Protein AF-A0A8C4RRK6-F1 (afdb_monomer_lite)

Secondary structure (DSSP, 8-state):
--HHHHHHHHHHHHHHH-S----HHHHHHHHHHHHHHHHHHHHHHHHHHHHHHHHHHHHHHHS---SS-HHHHHHHHHHHHHHHHHHHSSPP----TTBTTHHHHHHHHHHHHHS-S-HHHHHSHHHHHHHHHHHHHHHHHHHTSTTT----B--TTHHHHS-----TTSHHHHHHH--

Structure (mmCIF, N/CA/C/O backbone):
data_AF-A0A8C4RRK6-F1
#
_entry.id   AF-A0A8C4RRK6-F1
#
loop_
_atom_site.group_PDB
_atom_site.id
_atom_site.type_symbol
_atom_site.label_atom_id
_atom_site.label_alt_id
_atom_site.label_comp_id
_atom_site.label_asym_id
_atom_site.label_entity_id
_atom_site.label_seq_id
_atom_site.pdbx_PDB_ins_code
_atom_site.Cartn_x
_atom_site.Cartn_y
_atom_site.Cartn_z
_atom_site.occupancy
_atom_site.B_iso_or_equiv
_atom_site.auth_seq_id
_atom_site.auth_comp_id
_atom_site.auth_asym_id
_atom_site.auth_atom_id
_atom_site.pdbx_PDB_model_num
ATOM 1 N N . MET A 1 1 ? 20.192 28.775 -45.675 1.00 53.47 1 MET A N 1
ATOM 2 C CA . MET A 1 1 ? 19.385 28.155 -44.599 1.00 53.47 1 MET A CA 1
ATOM 3 C C . MET A 1 1 ? 20.221 28.183 -43.336 1.00 53.47 1 MET A C 1
ATOM 5 O O . MET A 1 1 ? 21.269 27.556 -43.298 1.00 53.47 1 MET A O 1
ATOM 9 N N . ASN A 1 2 ? 19.846 29.039 -42.387 1.00 63.81 2 ASN A N 1
ATOM 10 C CA . ASN A 1 2 ? 20.729 29.478 -41.309 1.00 63.81 2 ASN A CA 1
ATOM 11 C C . ASN A 1 2 ? 21.015 28.343 -40.323 1.00 63.81 2 ASN A C 1
ATOM 13 O O . ASN A 1 2 ? 20.086 27.758 -39.769 1.00 63.81 2 ASN A O 1
ATOM 17 N N . LEU A 1 3 ? 22.300 28.091 -40.065 1.00 70.00 3 LEU A N 1
ATOM 18 C CA . LEU A 1 3 ? 22.792 27.125 -39.077 1.00 70.00 3 LEU A CA 1
ATOM 19 C C . LEU A 1 3 ? 22.123 27.325 -37.701 1.00 70.00 3 LEU A C 1
ATOM 21 O O . LEU A 1 3 ? 21.794 26.359 -37.022 1.00 70.00 3 LEU A O 1
ATOM 25 N N . CYS A 1 4 ? 21.813 28.577 -37.349 1.00 70.75 4 CYS A N 1
ATOM 26 C CA . CYS A 1 4 ? 21.090 28.939 -36.129 1.00 70.75 4 CYS A CA 1
ATOM 27 C C . CYS A 1 4 ? 19.658 28.383 -36.071 1.00 70.75 4 CYS A C 1
ATOM 29 O O . CYS A 1 4 ? 19.190 28.033 -34.994 1.00 70.75 4 CYS A O 1
ATOM 31 N N . VAL A 1 5 ? 18.962 28.268 -37.209 1.00 78.25 5 VAL A N 1
ATOM 32 C CA . VAL A 1 5 ? 17.601 27.702 -37.270 1.00 78.25 5 VAL A CA 1
ATOM 33 C C . VAL A 1 5 ? 17.657 26.191 -37.077 1.00 78.25 5 VAL A C 1
ATOM 35 O O . VAL A 1 5 ? 16.851 25.640 -36.338 1.00 78.25 5 VAL A O 1
ATOM 38 N N . VAL A 1 6 ? 18.655 25.527 -37.666 1.00 80.00 6 VAL A N 1
ATOM 39 C CA . VAL A 1 6 ? 18.882 24.089 -37.469 1.00 80.00 6 VAL A CA 1
ATOM 40 C C . VAL A 1 6 ? 19.216 23.802 -36.005 1.00 80.00 6 VAL A C 1
ATOM 42 O O . VAL A 1 6 ? 18.615 22.916 -35.407 1.00 80.00 6 VAL A O 1
ATOM 45 N N . PHE A 1 7 ? 20.090 24.603 -35.391 1.00 75.75 7 PHE A N 1
ATOM 46 C CA . PHE A 1 7 ? 20.446 24.443 -33.982 1.00 75.75 7 PHE A CA 1
ATOM 47 C C . PHE A 1 7 ? 19.265 24.735 -33.044 1.00 75.75 7 PHE A C 1
ATOM 49 O O . PHE A 1 7 ? 19.064 24.006 -32.081 1.00 75.75 7 PHE A O 1
ATOM 56 N N . ALA A 1 8 ? 18.436 25.739 -33.344 1.00 77.00 8 ALA A N 1
ATOM 57 C CA . ALA A 1 8 ? 17.236 26.049 -32.566 1.00 77.00 8 ALA A CA 1
ATOM 58 C C . ALA A 1 8 ? 16.163 24.952 -32.671 1.00 77.00 8 ALA A C 1
ATOM 60 O O . ALA A 1 8 ? 15.539 24.611 -31.666 1.00 77.00 8 ALA A O 1
ATOM 61 N N . VAL A 1 9 ? 15.971 24.370 -33.861 1.00 78.00 9 VAL A N 1
ATOM 62 C CA . VAL A 1 9 ? 15.046 23.248 -34.087 1.00 78.00 9 VAL A CA 1
ATOM 63 C C . VAL A 1 9 ? 15.556 21.986 -33.393 1.00 78.00 9 VAL A C 1
ATOM 65 O O . VAL A 1 9 ? 14.788 21.346 -32.684 1.00 78.00 9 VAL A O 1
ATOM 68 N N . ILE A 1 10 ? 16.849 21.666 -33.507 1.00 73.88 10 ILE A N 1
ATOM 69 C CA . ILE A 1 10 ? 17.462 20.534 -32.794 1.00 73.88 10 ILE A CA 1
ATOM 70 C C . ILE A 1 10 ? 17.371 20.746 -31.280 1.00 73.88 10 ILE A C 1
ATOM 72 O O . ILE A 1 10 ? 16.965 19.835 -30.572 1.00 73.88 10 ILE A O 1
ATOM 76 N N . CYS A 1 11 ? 17.661 21.945 -30.774 1.00 62.47 11 CYS A N 1
ATOM 77 C CA . CYS A 1 11 ? 17.578 22.253 -29.346 1.00 62.47 11 CYS A CA 1
ATOM 78 C C . CYS A 1 11 ? 16.131 22.157 -28.834 1.00 62.47 11 CYS A C 1
ATOM 80 O O . CYS A 1 11 ? 15.884 21.596 -27.773 1.00 62.47 11 CYS A O 1
ATOM 82 N N . SER A 1 12 ? 15.152 22.597 -29.628 1.00 68.00 12 SER A N 1
ATOM 83 C CA . SER A 1 12 ? 13.725 22.468 -29.304 1.00 68.00 12 SER A CA 1
ATOM 84 C C . SER A 1 12 ? 13.252 21.008 -29.330 1.00 68.00 12 SER A C 1
ATOM 86 O O . SER A 1 12 ? 12.485 20.602 -28.461 1.00 68.00 12 SER A O 1
ATOM 88 N N . LEU A 1 13 ? 13.747 20.191 -30.267 1.00 61.62 13 LEU A N 1
ATOM 89 C CA . LEU A 1 13 ? 13.499 18.744 -30.316 1.00 61.62 13 LEU A CA 1
ATOM 90 C C . LEU A 1 13 ? 14.173 18.004 -29.149 1.00 61.62 13 LEU A C 1
ATOM 92 O O . LEU A 1 13 ? 13.574 17.095 -28.583 1.00 61.62 13 LEU A O 1
ATOM 96 N N . VAL A 1 14 ? 15.372 18.424 -28.734 1.00 61.06 14 VAL A N 1
ATOM 97 C CA . VAL A 1 14 ? 16.088 17.888 -27.562 1.00 61.06 14 VAL A CA 1
ATOM 98 C C . VAL A 1 14 ? 15.394 18.289 -26.258 1.00 61.06 14 VAL A C 1
ATOM 100 O O . VAL A 1 14 ? 15.333 17.478 -25.339 1.00 61.06 14 VAL A O 1
ATOM 103 N N . LEU A 1 15 ? 14.808 19.487 -26.176 1.00 55.41 15 LEU A N 1
ATOM 104 C CA . LEU A 1 15 ? 14.012 19.930 -25.026 1.00 55.41 15 LEU A CA 1
ATOM 105 C C . LEU A 1 15 ? 12.652 19.219 -24.952 1.00 55.41 15 LEU A C 1
ATOM 107 O O . LEU A 1 15 ? 12.215 18.873 -23.857 1.00 55.41 15 LEU A O 1
ATOM 111 N N . LEU A 1 16 ? 12.023 18.923 -26.095 1.00 54.53 16 LEU A N 1
ATOM 112 C CA . LEU A 1 16 ? 10.833 18.062 -26.170 1.00 54.53 16 LEU A CA 1
ATOM 113 C C . LEU A 1 16 ? 11.155 16.593 -25.839 1.00 54.53 16 LEU A C 1
ATOM 115 O O . LEU A 1 16 ? 10.305 15.895 -25.297 1.00 54.53 16 LEU A O 1
ATOM 119 N N . ALA A 1 17 ? 12.378 16.133 -26.115 1.00 51.31 17 ALA A N 1
ATOM 120 C CA . ALA A 1 17 ? 12.867 14.809 -25.725 1.00 51.31 17 ALA A CA 1
ATOM 121 C C . ALA A 1 17 ? 13.387 14.748 -24.271 1.00 51.31 17 ALA A C 1
ATOM 123 O O . ALA A 1 17 ? 13.497 13.661 -23.709 1.00 51.31 17 ALA A O 1
ATOM 124 N N . SER A 1 18 ? 13.687 15.900 -23.655 1.00 44.56 18 SER A N 1
ATOM 125 C CA . SER A 1 18 ? 14.202 16.023 -22.279 1.00 44.56 18 SER A CA 1
ATOM 126 C C . SER A 1 18 ? 13.121 16.306 -21.241 1.00 44.56 18 SER A C 1
ATOM 128 O O . SER A 1 18 ? 13.434 16.453 -20.057 1.00 44.56 18 SER A O 1
ATOM 130 N N . SER A 1 19 ? 11.838 16.306 -21.620 1.00 46.19 19 SER A N 1
ATOM 131 C CA . SER A 1 19 ? 10.825 15.929 -20.642 1.00 46.19 19 SER A CA 1
ATOM 132 C C . SER A 1 19 ? 11.078 14.460 -20.328 1.00 46.19 19 SER A C 1
ATOM 134 O O . SER A 1 19 ? 10.654 13.592 -21.092 1.00 46.19 19 SER A O 1
ATOM 136 N N . ALA A 1 20 ? 11.834 14.195 -19.255 1.00 42.22 20 ALA A N 1
ATOM 137 C CA . ALA A 1 20 ? 11.973 12.867 -18.677 1.00 42.22 20 ALA A CA 1
ATOM 138 C C . ALA A 1 20 ? 10.604 12.189 -18.797 1.00 42.22 20 ALA A C 1
ATOM 140 O O . ALA A 1 20 ? 9.619 12.783 -18.332 1.00 42.22 20 ALA A O 1
ATOM 141 N N . PRO A 1 21 ? 10.494 11.041 -19.493 1.00 45.28 21 PRO A N 1
ATOM 142 C CA . PRO A 1 21 ? 9.200 10.426 -19.676 1.00 45.28 21 PRO A CA 1
ATOM 143 C C . PRO A 1 21 ? 8.571 10.287 -18.292 1.00 45.28 21 PRO A C 1
ATOM 145 O O . PRO A 1 21 ? 9.267 10.108 -17.287 1.00 45.28 21 PRO A O 1
ATOM 148 N N . ASN A 1 22 ? 7.252 10.320 -18.212 1.00 48.91 22 ASN A N 1
ATOM 14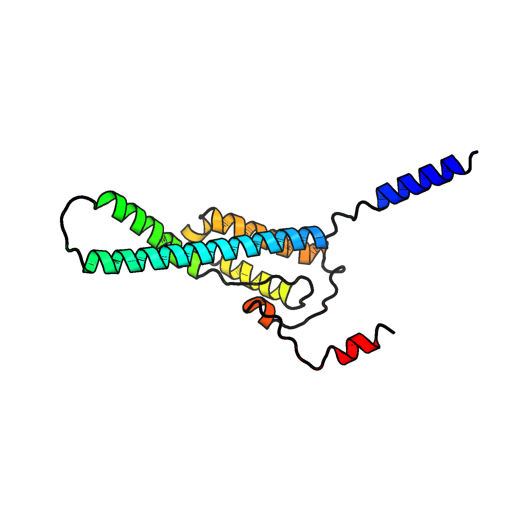9 C CA . ASN A 1 22 ? 6.508 9.685 -17.135 1.00 48.91 22 ASN A CA 1
ATOM 150 C C . ASN A 1 22 ? 6.784 8.171 -17.222 1.00 48.91 22 ASN A C 1
ATOM 152 O O . ASN A 1 22 ? 5.914 7.369 -17.558 1.00 48.91 22 ASN A O 1
ATOM 156 N N . THR A 1 23 ? 8.046 7.804 -16.981 1.00 69.75 23 THR A N 1
ATOM 157 C CA . THR A 1 23 ? 8.595 6.465 -17.013 1.00 69.75 23 THR A CA 1
ATOM 158 C C . THR A 1 23 ? 7.852 5.663 -15.971 1.00 69.75 23 THR A C 1
ATOM 160 O O . THR A 1 23 ? 7.393 6.193 -14.948 1.00 69.75 23 THR A O 1
ATOM 163 N N . CYS A 1 24 ? 7.745 4.368 -16.232 1.00 73.81 24 CYS A N 1
ATOM 164 C CA . CYS A 1 24 ? 7.149 3.413 -15.318 1.00 73.81 24 CYS A CA 1
ATOM 165 C C . CYS A 1 24 ? 7.652 3.616 -13.876 1.00 73.81 24 CYS A C 1
ATOM 167 O O . CYS A 1 24 ? 6.858 3.699 -12.938 1.00 73.81 24 CYS A O 1
ATOM 169 N N . TYR A 1 25 ? 8.956 3.875 -13.741 1.00 75.50 25 TYR A N 1
ATOM 170 C CA . TYR A 1 25 ? 9.640 4.188 -12.493 1.00 75.50 25 TYR A CA 1
ATOM 171 C C . TYR A 1 25 ? 9.025 5.356 -11.704 1.00 75.50 25 TYR A C 1
ATOM 173 O O . TYR A 1 25 ? 8.686 5.194 -10.534 1.00 75.50 25 TYR A O 1
ATOM 181 N N . SER A 1 26 ? 8.804 6.519 -12.328 1.00 78.88 26 SER A N 1
ATOM 182 C CA . SER A 1 26 ? 8.247 7.699 -11.639 1.00 78.88 26 SER A CA 1
ATOM 183 C C . SER A 1 26 ? 6.851 7.440 -11.051 1.00 78.88 26 SER A C 1
ATOM 185 O O . SER A 1 26 ? 6.546 7.852 -9.927 1.00 78.88 26 SER A O 1
ATOM 187 N N . ARG A 1 27 ? 6.009 6.696 -11.782 1.00 82.69 27 ARG A N 1
ATOM 188 C CA . ARG A 1 27 ? 4.654 6.326 -11.348 1.00 82.69 27 ARG A CA 1
ATOM 189 C C . ARG A 1 27 ? 4.685 5.290 -10.235 1.00 82.69 27 ARG A C 1
ATOM 191 O O . ARG A 1 27 ? 3.947 5.439 -9.261 1.00 82.69 27 ARG A O 1
ATOM 198 N N . VAL A 1 28 ? 5.534 4.273 -10.367 1.00 82.81 28 VAL A N 1
ATOM 199 C CA . VAL A 1 28 ? 5.745 3.250 -9.337 1.00 82.81 28 VAL A CA 1
ATOM 200 C C . VAL A 1 28 ? 6.234 3.895 -8.048 1.00 82.81 28 VAL A C 1
ATOM 202 O O . VAL A 1 28 ? 5.632 3.676 -7.000 1.00 82.81 28 VAL A O 1
ATOM 205 N N . LEU A 1 29 ? 7.246 4.759 -8.132 1.00 81.25 29 LEU A N 1
ATOM 206 C CA . LEU A 1 29 ? 7.821 5.450 -6.982 1.00 81.25 29 LEU A CA 1
ATOM 207 C C . LEU A 1 29 ? 6.817 6.394 -6.305 1.00 81.25 29 LEU A C 1
ATOM 209 O O . LEU A 1 29 ? 6.760 6.487 -5.078 1.00 81.25 29 LEU A O 1
ATOM 213 N N . GLY A 1 30 ? 6.005 7.109 -7.086 1.00 83.38 30 GLY A N 1
ATOM 214 C CA . GLY A 1 30 ? 4.953 7.965 -6.536 1.00 83.38 30 GLY A CA 1
ATOM 215 C C . GLY A 1 30 ? 3.884 7.157 -5.797 1.00 83.38 30 GLY A C 1
ATOM 216 O O . GLY A 1 30 ? 3.458 7.518 -4.696 1.00 83.38 30 GLY A O 1
ATOM 217 N N . LEU A 1 31 ? 3.465 6.039 -6.385 1.00 86.00 31 LEU A N 1
ATOM 218 C CA . LEU A 1 31 ? 2.411 5.197 -5.835 1.00 86.00 31 LEU A CA 1
ATOM 219 C C . LEU A 1 31 ? 2.886 4.408 -4.607 1.00 86.00 31 LEU A C 1
ATOM 221 O O . LEU A 1 31 ? 2.145 4.329 -3.624 1.00 86.00 31 LEU A O 1
ATOM 225 N N . SER A 1 32 ? 4.124 3.912 -4.612 1.00 85.12 32 SER A N 1
ATOM 226 C CA . SER A 1 32 ? 4.739 3.237 -3.467 1.00 85.12 32 SER A CA 1
ATOM 227 C C . SER A 1 32 ? 4.839 4.164 -2.252 1.00 85.12 32 SER A C 1
ATOM 229 O O . SER A 1 32 ? 4.336 3.829 -1.175 1.00 85.12 32 SER A O 1
ATOM 231 N N . LYS A 1 33 ? 5.336 5.395 -2.441 1.00 85.06 33 LYS A N 1
ATOM 232 C CA . LYS A 1 33 ? 5.367 6.434 -1.395 1.00 85.06 33 LYS A CA 1
ATOM 233 C C . LYS A 1 33 ? 3.971 6.756 -0.862 1.00 85.06 33 LYS A C 1
ATOM 235 O O . LYS A 1 33 ? 3.784 6.909 0.346 1.00 85.06 33 LYS A O 1
ATOM 240 N N . ALA A 1 34 ? 2.968 6.834 -1.738 1.00 87.06 34 ALA A N 1
ATOM 241 C CA . ALA A 1 34 ? 1.589 7.100 -1.331 1.00 87.06 34 ALA A CA 1
ATOM 242 C C . ALA A 1 34 ? 0.983 5.961 -0.488 1.00 87.06 34 ALA A C 1
ATOM 244 O O . ALA A 1 34 ? 0.225 6.225 0.456 1.00 87.06 34 ALA A O 1
ATOM 245 N N . ILE A 1 35 ? 1.295 4.704 -0.812 1.00 86.56 35 ILE A N 1
ATOM 246 C CA . ILE A 1 35 ? 0.861 3.525 -0.049 1.00 86.56 35 ILE A CA 1
ATOM 247 C C . ILE A 1 35 ? 1.554 3.505 1.314 1.00 86.56 35 ILE A C 1
ATOM 249 O O . ILE A 1 35 ? 0.871 3.472 2.341 1.00 86.56 35 ILE A O 1
ATOM 253 N N . GLN A 1 36 ? 2.881 3.629 1.340 1.00 84.25 36 GLN A N 1
ATOM 254 C CA . GLN A 1 36 ? 3.668 3.624 2.573 1.00 84.25 36 GLN A CA 1
ATOM 255 C C . GLN A 1 36 ? 3.257 4.766 3.510 1.00 84.25 36 GLN A C 1
ATOM 257 O O . GLN A 1 36 ? 3.017 4.550 4.698 1.00 84.25 36 GLN A O 1
ATOM 262 N N . GLY A 1 37 ? 3.044 5.972 2.976 1.00 84.12 37 GLY A N 1
ATOM 263 C CA . GLY A 1 37 ? 2.532 7.104 3.751 1.00 84.12 37 GLY A CA 1
ATOM 264 C C . GLY A 1 37 ? 1.137 6.857 4.339 1.00 84.12 37 GLY A C 1
ATOM 265 O O . GLY A 1 37 ? 0.840 7.308 5.449 1.00 84.12 37 GLY A O 1
ATOM 266 N N . SER A 1 38 ? 0.283 6.108 3.634 1.00 86.06 38 SER A N 1
ATOM 267 C CA . SER A 1 38 ? -1.036 5.711 4.145 1.00 86.06 38 SER A CA 1
ATOM 268 C C . SER A 1 38 ? -0.901 4.709 5.296 1.00 86.06 38 SER A C 1
ATOM 270 O O . SER A 1 38 ? -1.519 4.904 6.342 1.00 86.06 38 SER A O 1
ATOM 272 N N . LEU A 1 39 ? -0.033 3.703 5.150 1.00 83.62 39 LEU A N 1
ATOM 273 C CA . LEU A 1 39 ? 0.249 2.701 6.184 1.00 83.62 39 LEU A CA 1
ATOM 274 C C . LEU A 1 39 ? 0.834 3.324 7.453 1.00 83.62 39 LEU A C 1
ATOM 276 O O . LEU A 1 39 ? 0.330 3.074 8.550 1.00 83.62 39 LEU A O 1
ATOM 280 N N . VAL A 1 40 ? 1.819 4.215 7.314 1.00 83.88 40 VAL A N 1
ATOM 281 C CA . VAL A 1 40 ? 2.395 4.965 8.442 1.00 83.88 40 VAL A CA 1
ATOM 282 C C . VAL A 1 40 ? 1.318 5.777 9.156 1.00 83.88 40 VAL A C 1
ATOM 284 O O . VAL A 1 40 ? 1.258 5.788 10.389 1.00 83.88 40 VAL A O 1
ATOM 287 N N . ARG A 1 41 ? 0.427 6.436 8.404 1.00 82.94 41 ARG A N 1
ATOM 288 C CA . ARG A 1 41 ? -0.680 7.208 8.982 1.00 82.94 41 ARG A CA 1
ATOM 289 C C . ARG A 1 41 ? -1.654 6.313 9.747 1.00 82.94 41 ARG A C 1
ATOM 291 O O . ARG A 1 41 ? -2.088 6.705 10.829 1.00 82.94 41 ARG A O 1
ATOM 298 N N . TYR A 1 42 ? -1.976 5.129 9.230 1.00 81.06 42 TYR A N 1
ATOM 299 C CA . TYR A 1 42 ? -2.848 4.173 9.914 1.00 81.06 42 TYR A CA 1
ATOM 300 C C . TYR A 1 42 ? -2.220 3.634 11.201 1.00 81.06 42 TYR A C 1
ATOM 302 O O . TYR A 1 42 ? -2.870 3.683 12.244 1.00 81.06 42 TYR A O 1
ATOM 310 N N . LYS A 1 43 ? -0.943 3.235 11.173 1.00 80.31 43 LYS A N 1
ATOM 311 C CA . LYS A 1 43 ? -0.221 2.777 12.373 1.00 80.31 43 LYS A CA 1
ATOM 312 C C . LYS A 1 43 ? -0.059 3.893 13.409 1.00 80.31 43 LYS A C 1
ATOM 314 O O . LYS A 1 43 ? -0.238 3.655 14.601 1.00 80.31 43 LYS A O 1
ATOM 319 N N . ARG A 1 44 ? 0.219 5.135 12.988 1.00 80.25 44 ARG A N 1
ATOM 320 C CA . ARG A 1 44 ? 0.281 6.293 13.901 1.00 80.25 44 ARG A CA 1
ATOM 321 C C . ARG A 1 44 ? -1.075 6.569 14.541 1.00 80.25 44 ARG A C 1
ATOM 323 O O . ARG A 1 44 ? -1.132 6.708 15.758 1.00 80.25 44 ARG A O 1
ATOM 330 N N . PHE A 1 45 ? -2.142 6.610 13.742 1.00 74.19 45 PHE A N 1
ATOM 331 C CA . PHE A 1 45 ? -3.508 6.766 14.242 1.00 74.19 45 PHE A CA 1
ATOM 332 C C . PHE A 1 45 ? -3.825 5.683 15.281 1.00 74.19 45 PHE A C 1
ATOM 334 O O . PHE A 1 45 ? -4.229 6.003 16.396 1.00 74.19 45 PHE A O 1
ATOM 341 N N . GLN A 1 46 ? -3.517 4.420 14.985 1.00 71.00 46 GLN A N 1
ATOM 342 C CA . GLN A 1 46 ? -3.688 3.319 15.931 1.00 71.00 46 GLN A CA 1
ATOM 343 C C . GLN A 1 46 ? -2.929 3.550 17.248 1.00 71.00 46 GLN A C 1
ATOM 345 O O . GLN A 1 46 ? -3.547 3.465 18.304 1.00 71.00 46 GLN A O 1
ATOM 350 N N . ARG A 1 47 ? -1.633 3.902 17.217 1.00 71.56 47 ARG A N 1
ATOM 351 C CA . ARG A 1 47 ? -0.855 4.189 18.442 1.00 71.56 47 ARG A CA 1
ATOM 352 C C . ARG A 1 47 ? -1.454 5.336 19.251 1.00 71.56 47 ARG A C 1
ATOM 354 O O . ARG A 1 47 ? -1.619 5.203 20.458 1.00 71.56 47 ARG A O 1
ATOM 361 N N . THR A 1 48 ? -1.818 6.439 18.591 1.00 69.50 48 THR A N 1
ATOM 362 C CA . THR A 1 48 ? -2.390 7.609 19.278 1.00 69.50 48 THR A CA 1
ATOM 363 C C . THR A 1 48 ? -3.688 7.270 19.992 1.00 69.50 48 THR A C 1
ATOM 365 O O . THR A 1 48 ? -3.862 7.646 21.149 1.00 69.50 48 THR A O 1
ATOM 368 N N . VAL A 1 49 ? -4.575 6.506 19.350 1.00 66.12 49 VAL A N 1
ATOM 369 C CA . VAL A 1 49 ? -5.835 6.149 19.994 1.00 66.12 49 VAL A CA 1
ATOM 370 C C . VAL A 1 49 ? -5.671 4.966 20.959 1.00 66.12 49 VAL A C 1
ATOM 372 O O . VAL A 1 49 ? -6.419 4.866 21.926 1.00 66.12 49 VAL A O 1
ATOM 375 N N . SER A 1 50 ? -4.644 4.124 20.790 1.00 65.88 50 SER A N 1
ATOM 376 C CA . SER A 1 50 ? -4.249 3.141 21.804 1.00 65.88 50 SER A CA 1
ATOM 377 C C . SER A 1 50 ? -3.870 3.805 23.113 1.00 65.88 50 SER A C 1
ATOM 379 O O . SER A 1 50 ? -4.458 3.491 24.142 1.00 65.88 50 SER A O 1
ATOM 381 N N . ASN A 1 51 ? -2.976 4.787 23.052 1.00 65.50 51 ASN A N 1
ATOM 382 C CA . ASN A 1 51 ? -2.534 5.528 24.225 1.00 65.50 51 ASN A CA 1
ATOM 383 C C . ASN A 1 51 ? -3.689 6.313 24.865 1.00 65.50 51 ASN A C 1
ATOM 385 O O . ASN A 1 51 ? -3.804 6.328 26.086 1.00 65.50 51 ASN A O 1
ATOM 389 N N . ALA A 1 52 ? -4.582 6.904 24.060 1.00 67.38 52 ALA A N 1
ATOM 390 C CA . ALA A 1 52 ? -5.764 7.606 24.563 1.00 67.38 52 ALA A CA 1
ATOM 391 C C . ALA A 1 52 ? -6.773 6.665 25.243 1.00 67.38 52 ALA A C 1
ATOM 393 O O . ALA A 1 52 ? -7.325 7.014 26.282 1.00 67.38 52 ALA A O 1
ATOM 394 N N . TYR A 1 53 ? -6.998 5.469 24.689 1.00 65.69 53 TYR A N 1
ATOM 395 C CA . TYR A 1 53 ? -7.871 4.461 25.292 1.00 65.69 53 TYR A CA 1
ATOM 396 C C . TYR A 1 53 ? -7.289 3.928 26.601 1.00 65.69 53 TYR A C 1
ATOM 398 O O . TYR A 1 53 ? -8.012 3.895 27.586 1.00 65.69 53 TYR A O 1
ATOM 406 N N . THR A 1 54 ? -5.995 3.589 26.645 1.00 62.38 54 THR A N 1
ATOM 407 C CA . THR A 1 54 ? -5.320 3.159 27.882 1.00 62.38 54 THR A CA 1
ATOM 408 C C . THR A 1 54 ? -5.349 4.260 28.940 1.00 62.38 54 THR A C 1
ATOM 410 O O . THR A 1 54 ? -5.621 3.994 30.103 1.00 62.38 54 THR A O 1
ATOM 413 N N . PHE A 1 55 ? -5.133 5.518 28.548 1.00 64.88 55 PHE A N 1
ATOM 414 C CA . PHE A 1 55 ? -5.252 6.650 29.463 1.00 64.88 55 PHE A CA 1
ATOM 415 C C . PHE A 1 55 ? -6.687 6.812 29.978 1.00 64.88 55 PHE A C 1
ATOM 417 O O . PHE A 1 55 ? -6.892 7.003 31.170 1.00 64.88 55 PHE A O 1
ATOM 424 N N . TYR A 1 56 ? -7.687 6.684 29.103 1.00 61.69 56 TYR A N 1
ATOM 425 C CA . TYR A 1 56 ? -9.098 6.787 29.463 1.00 61.69 56 TYR A CA 1
ATOM 426 C C . TYR A 1 56 ? -9.559 5.638 30.372 1.00 61.69 56 TYR A C 1
ATOM 428 O O . TYR A 1 56 ? -10.251 5.895 31.353 1.00 61.69 56 TYR A O 1
ATOM 436 N N . THR A 1 57 ? -9.164 4.388 30.103 1.00 59.94 57 THR A N 1
ATOM 437 C CA . THR A 1 57 ? -9.504 3.241 30.959 1.00 59.94 57 THR A CA 1
ATOM 438 C C . THR A 1 57 ? -8.849 3.361 32.328 1.00 59.94 57 THR A C 1
ATOM 440 O O . THR A 1 57 ? -9.543 3.191 33.326 1.00 59.94 57 THR A O 1
ATOM 443 N N . VAL A 1 58 ? -7.569 3.747 32.388 1.00 64.12 58 VAL A N 1
ATOM 444 C CA . VAL A 1 58 ? -6.845 3.986 33.647 1.00 64.12 58 VAL A CA 1
ATOM 445 C C . VAL A 1 58 ? -7.462 5.158 34.424 1.00 64.12 58 VAL A C 1
ATOM 447 O O . VAL A 1 58 ? -7.719 5.042 35.621 1.00 64.12 58 VAL A O 1
ATOM 450 N N . TYR A 1 59 ? -7.787 6.264 33.755 1.00 61.66 59 TYR A N 1
ATOM 451 C CA . TYR A 1 59 ? -8.399 7.444 34.375 1.00 61.66 59 TYR A CA 1
ATOM 452 C C . TYR A 1 59 ? -9.814 7.166 34.907 1.00 61.66 59 TYR A C 1
ATOM 454 O O . TYR A 1 59 ? -10.153 7.571 36.017 1.00 61.66 59 TYR A O 1
ATOM 462 N N . VAL A 1 60 ? -10.634 6.417 34.164 1.00 56.00 60 VAL A N 1
ATOM 463 C CA . VAL A 1 60 ? -11.988 6.021 34.592 1.00 56.00 60 VAL A CA 1
ATOM 464 C C . VAL A 1 60 ? -11.950 4.956 35.692 1.00 56.00 60 VAL A C 1
ATOM 466 O O . VAL A 1 60 ? -12.818 4.968 36.561 1.00 56.00 60 VAL A O 1
ATOM 469 N N . SER A 1 61 ? -10.928 4.093 35.742 1.00 54.66 61 SER A N 1
ATOM 470 C CA . SER A 1 61 ? -10.710 3.218 36.906 1.00 54.66 61 SER A CA 1
ATOM 471 C C . SER A 1 61 ? -10.295 3.977 38.175 1.00 54.66 61 SER A C 1
ATOM 473 O O . SER A 1 61 ? -10.484 3.457 39.270 1.00 54.66 61 SER A O 1
ATOM 475 N N . VAL A 1 62 ? -9.796 5.215 38.050 1.00 58.91 62 VAL A N 1
ATOM 476 C CA . VAL A 1 62 ? -9.459 6.097 39.185 1.00 58.91 62 VAL A CA 1
ATOM 477 C C . VAL A 1 62 ? -10.641 6.998 39.591 1.00 58.91 62 VAL A C 1
ATOM 479 O O . VAL A 1 62 ? -10.758 7.367 40.758 1.00 58.91 62 VAL A O 1
ATOM 482 N N . ILE A 1 63 ? -11.559 7.321 38.672 1.00 55.31 63 ILE A N 1
ATOM 483 C CA . ILE A 1 63 ? -12.711 8.210 38.911 1.00 55.31 63 ILE A CA 1
ATOM 484 C C . ILE A 1 63 ? -1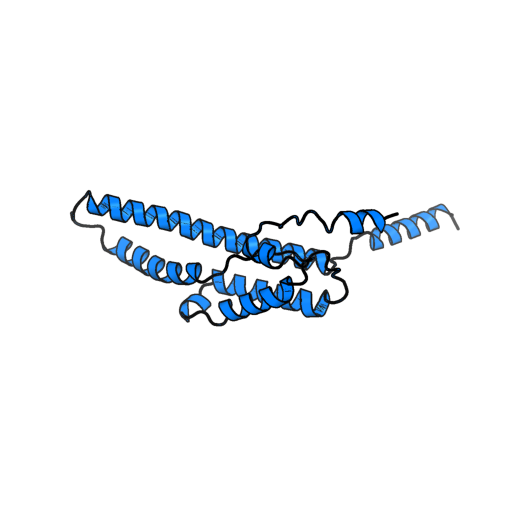4.010 7.443 38.639 1.00 55.31 63 ILE A C 1
ATOM 486 O O . ILE A 1 63 ? -14.567 7.467 37.543 1.00 55.31 63 ILE A O 1
ATOM 490 N N . ALA A 1 64 ? -14.494 6.732 39.653 1.00 46.38 64 ALA A N 1
ATOM 491 C CA . ALA A 1 64 ? -15.698 5.915 39.585 1.00 46.38 64 ALA A CA 1
ATOM 492 C C . ALA A 1 64 ? -16.945 6.669 39.066 1.00 46.38 64 ALA A C 1
ATOM 494 O O . ALA A 1 64 ? -17.300 7.738 39.559 1.00 46.38 64 ALA A O 1
ATOM 495 N N . TRP A 1 65 ? -17.655 6.039 38.122 1.00 52.41 65 TRP A N 1
ATOM 496 C CA . TRP A 1 65 ? -19.122 5.919 38.058 1.00 52.41 65 TRP A CA 1
ATOM 497 C C . TRP A 1 65 ? -19.953 7.084 38.629 1.00 52.41 65 TRP A C 1
ATOM 499 O O . TRP A 1 65 ? -20.800 6.892 39.500 1.00 52.41 65 TRP A O 1
ATOM 509 N N . LYS A 1 66 ? -19.802 8.309 38.124 1.00 43.03 66 LYS A N 1
ATOM 510 C CA . LYS A 1 66 ? -20.805 9.357 38.370 1.00 43.03 66 LYS A CA 1
ATOM 511 C C . LYS A 1 66 ? -21.286 9.987 37.071 1.00 43.03 66 LYS A C 1
ATOM 513 O O . LYS A 1 66 ? -20.760 10.985 36.607 1.00 43.03 66 LYS A O 1
ATOM 518 N N . ARG A 1 67 ? -22.332 9.323 36.557 1.00 51.03 67 ARG A N 1
ATOM 519 C CA . ARG A 1 67 ? -23.563 9.847 35.936 1.00 51.03 67 ARG A CA 1
ATOM 520 C C . ARG A 1 67 ? -23.410 10.916 34.838 1.00 51.03 67 ARG A C 1
ATOM 522 O O . ARG A 1 67 ? -22.977 12.028 35.092 1.00 51.03 67 ARG A O 1
ATOM 529 N N . CYS A 1 68 ? -23.978 10.586 33.671 1.00 48.31 68 CYS A N 1
ATOM 530 C CA . CYS A 1 68 ? -24.328 11.469 32.543 1.00 48.31 68 CYS A CA 1
ATOM 531 C C . CYS A 1 68 ? -23.245 11.798 31.498 1.00 48.31 68 CYS A C 1
ATOM 533 O O . CYS A 1 68 ? -23.031 12.958 31.163 1.00 48.31 68 CYS A O 1
ATOM 535 N N . GLN A 1 69 ? -22.646 10.776 30.869 1.00 47.84 69 GLN A N 1
ATOM 536 C CA . GLN A 1 69 ? -21.924 10.954 29.593 1.00 47.84 69 GLN A CA 1
ATOM 537 C C . GLN A 1 69 ? -21.941 9.695 28.693 1.00 47.84 69 GLN A C 1
ATOM 539 O O . GLN A 1 69 ? -21.033 9.479 27.897 1.00 47.84 69 GLN A O 1
ATOM 544 N N . GLU A 1 70 ? -22.943 8.826 28.843 1.00 52.78 70 GLU A N 1
ATOM 545 C CA . GLU A 1 70 ? -22.926 7.444 28.326 1.00 52.78 70 GLU A CA 1
ATOM 546 C C . GLU A 1 70 ? -23.151 7.321 26.803 1.00 52.78 70 GLU A C 1
ATOM 548 O O . GLU A 1 70 ? -22.520 6.496 26.150 1.00 52.78 70 GLU A O 1
ATOM 553 N N . PHE A 1 71 ? -23.958 8.180 26.170 1.00 49.75 71 PHE A N 1
ATOM 554 C CA . PHE A 1 71 ? -24.345 7.958 24.763 1.00 49.75 71 PHE A CA 1
ATOM 555 C C . PHE A 1 71 ? -23.268 8.314 23.721 1.00 49.75 71 PHE A C 1
ATOM 557 O O . PHE A 1 71 ? -23.097 7.589 22.741 1.00 49.75 71 PHE A O 1
ATOM 564 N N . ALA A 1 72 ? -22.484 9.378 23.933 1.00 50.91 72 ALA A N 1
ATOM 565 C CA . ALA A 1 72 ? -21.388 9.739 23.021 1.00 50.91 72 ALA A CA 1
ATOM 566 C C . ALA A 1 72 ? -20.191 8.775 23.133 1.00 50.91 72 ALA A C 1
ATOM 568 O O . ALA A 1 72 ? -19.477 8.537 22.155 1.00 50.91 72 ALA A O 1
ATOM 569 N N . LYS A 1 73 ? -19.998 8.188 24.321 1.00 53.97 73 LYS A N 1
ATOM 570 C CA . LYS A 1 73 ? -18.953 7.200 24.613 1.00 53.97 73 LYS A CA 1
ATOM 571 C C . LYS A 1 73 ? -19.259 5.853 23.975 1.00 53.97 73 LYS A C 1
ATOM 573 O O . LYS A 1 73 ? -18.360 5.270 23.391 1.00 53.97 73 LYS A O 1
ATOM 578 N N . ILE A 1 74 ? -20.511 5.394 23.996 1.00 56.16 74 ILE A N 1
ATOM 579 C CA . ILE A 1 74 ? -20.899 4.129 23.353 1.00 56.16 74 ILE A CA 1
ATOM 580 C C . ILE A 1 74 ? -20.690 4.197 21.833 1.00 56.16 74 ILE A C 1
ATOM 582 O O . ILE A 1 74 ? -20.084 3.296 21.266 1.00 56.16 74 ILE A O 1
ATOM 586 N N . LEU A 1 75 ? -21.093 5.288 21.172 1.00 53.94 75 LEU A N 1
ATOM 587 C CA . LEU A 1 75 ? -20.923 5.455 19.719 1.00 53.94 75 LEU A CA 1
ATOM 588 C C . LEU A 1 75 ? -19.448 5.549 19.293 1.00 53.94 75 LEU A C 1
ATOM 590 O O . LEU A 1 75 ? -19.052 4.939 18.298 1.00 53.94 75 LEU A O 1
ATOM 594 N N . THR A 1 76 ? -18.617 6.261 20.061 1.00 55.56 76 THR A N 1
ATOM 595 C CA . THR A 1 76 ? -17.169 6.330 19.804 1.00 55.56 76 THR A CA 1
ATOM 596 C C . THR A 1 76 ? -16.460 5.025 20.148 1.00 55.56 76 THR A C 1
ATOM 598 O O . THR A 1 76 ? -15.642 4.588 19.349 1.00 55.56 76 THR A O 1
ATOM 601 N N . LEU A 1 77 ? -16.800 4.350 21.250 1.00 58.59 77 LEU A N 1
ATOM 602 C CA . LEU A 1 77 ? -16.252 3.036 21.612 1.00 58.59 77 LEU A CA 1
ATOM 603 C C . LEU A 1 77 ? -16.629 1.953 20.596 1.00 58.59 77 LEU A C 1
ATOM 605 O O . LEU A 1 77 ? -15.777 1.139 20.251 1.00 58.59 77 LEU A O 1
ATOM 609 N N . TRP A 1 78 ? -17.853 1.965 20.065 1.00 56.00 78 TRP A N 1
ATOM 610 C CA . TRP A 1 78 ? -18.322 0.981 19.084 1.00 56.00 78 TRP A CA 1
ATOM 611 C C . TRP A 1 78 ? -17.698 1.208 17.698 1.00 56.00 78 TRP A C 1
ATOM 613 O O . TRP A 1 78 ? -17.127 0.286 17.115 1.00 56.00 78 TRP A O 1
ATOM 623 N N . TYR A 1 79 ? -17.688 2.454 17.203 1.00 56.84 79 TYR A N 1
ATOM 624 C CA . TYR A 1 79 ? -16.989 2.821 15.960 1.00 56.84 79 TYR A CA 1
ATOM 625 C C . TYR A 1 79 ? -15.479 2.529 16.039 1.00 56.84 79 TYR A C 1
ATOM 627 O O . TYR A 1 79 ? -14.865 2.044 15.085 1.00 56.84 79 TYR A O 1
ATOM 635 N N . PHE A 1 80 ? -14.877 2.786 17.200 1.00 56.88 80 PHE A N 1
ATOM 636 C CA . PHE A 1 80 ? -13.455 2.583 17.441 1.00 56.88 80 PHE A CA 1
ATOM 637 C C . PHE A 1 80 ? -13.077 1.105 17.627 1.00 56.88 80 PHE A C 1
ATOM 639 O O . PHE A 1 80 ? -12.062 0.667 17.081 1.00 56.88 80 PHE A O 1
ATOM 646 N N . SER A 1 81 ? -13.917 0.317 18.304 1.00 56.91 81 SER A N 1
ATOM 647 C CA . SER A 1 81 ? -13.779 -1.142 18.416 1.00 56.91 81 SER A CA 1
ATOM 648 C C . SER A 1 81 ? -13.869 -1.843 17.062 1.00 56.91 81 SER A C 1
ATOM 650 O O . SER A 1 81 ? -13.264 -2.896 16.901 1.00 56.91 81 SER A O 1
ATOM 652 N N . LEU A 1 82 ? -14.597 -1.286 16.091 1.00 60.44 82 LEU A N 1
ATOM 653 C CA . LEU A 1 82 ? -14.725 -1.876 14.756 1.00 60.44 82 LEU A CA 1
ATOM 654 C C . LEU A 1 82 ? -13.515 -1.555 13.855 1.00 60.44 82 LEU A C 1
ATOM 656 O O . LEU A 1 82 ? -13.079 -2.392 13.066 1.00 60.44 82 LEU A O 1
ATOM 660 N N . GLN A 1 83 ? -12.934 -0.354 13.972 1.00 65.50 83 GLN A N 1
ATOM 661 C CA . GLN A 1 83 ? -11.778 0.061 13.157 1.00 65.50 83 GLN A CA 1
ATOM 662 C C . GLN A 1 83 ? -10.423 -0.447 13.670 1.00 65.50 83 GLN A C 1
ATOM 664 O O . GLN A 1 83 ? -9.519 -0.658 12.860 1.00 65.50 83 GLN A O 1
ATOM 669 N N . ARG A 1 84 ? -10.271 -0.652 14.983 1.00 66.81 84 ARG A N 1
ATOM 670 C CA . ARG A 1 84 ? -9.055 -1.186 15.627 1.00 66.81 84 ARG A CA 1
ATOM 671 C C . ARG A 1 84 ? -8.578 -2.532 15.054 1.00 66.81 84 ARG A C 1
ATOM 673 O O . ARG A 1 84 ? -7.482 -2.545 14.494 1.00 66.81 84 ARG A O 1
ATOM 680 N N . PRO A 1 85 ? -9.374 -3.620 15.107 1.00 69.56 85 PRO A N 1
ATOM 681 C CA . PRO A 1 85 ? -8.935 -4.938 14.644 1.00 69.56 85 PRO A CA 1
ATOM 682 C C . PRO A 1 85 ? -8.678 -4.951 13.133 1.00 69.56 85 PRO A C 1
ATOM 684 O O . PRO A 1 85 ? -7.766 -5.612 12.650 1.00 69.56 85 PRO A O 1
ATOM 687 N N . CYS A 1 86 ? -9.434 -4.150 12.380 1.00 76.06 86 CYS A N 1
ATOM 688 C CA . CYS A 1 86 ? -9.256 -3.986 10.943 1.00 76.06 86 CYS A CA 1
ATOM 689 C C . CYS A 1 86 ? -7.884 -3.390 10.579 1.00 76.06 86 CYS A C 1
ATOM 691 O O . CYS A 1 86 ? -7.217 -3.897 9.685 1.00 76.06 86 CYS A O 1
ATOM 693 N N . LEU A 1 87 ? -7.442 -2.331 11.270 1.00 75.44 87 LEU A N 1
ATOM 694 C CA . LEU A 1 87 ? -6.149 -1.681 11.003 1.00 75.44 87 LEU A CA 1
ATOM 695 C C . LEU A 1 87 ? -4.952 -2.432 11.610 1.00 75.44 87 LEU A C 1
ATOM 697 O O . LEU A 1 87 ? -3.821 -2.249 11.154 1.00 75.44 87 LEU A O 1
ATOM 701 N N . GLU A 1 88 ? -5.190 -3.280 12.611 1.00 74.00 88 GLU A N 1
ATOM 702 C CA . GLU A 1 88 ? -4.176 -4.160 13.205 1.00 74.00 88 GLU A CA 1
ATOM 703 C C . GLU A 1 88 ? -3.725 -5.261 12.253 1.00 74.00 88 GLU A C 1
ATOM 705 O O . GLU A 1 88 ? -2.524 -5.506 12.149 1.00 74.00 88 GLU A O 1
ATOM 710 N N . LEU A 1 89 ? -4.664 -5.834 11.499 1.00 75.62 89 LEU A N 1
ATOM 711 C CA . LEU A 1 89 ? -4.398 -6.881 10.512 1.00 75.62 89 LEU A CA 1
ATOM 712 C C . LEU A 1 89 ? -3.591 -6.398 9.302 1.00 75.62 89 LEU A C 1
ATOM 714 O O . LEU A 1 89 ? -3.081 -7.227 8.557 1.00 75.62 89 LEU A O 1
ATOM 718 N N . LEU A 1 90 ? -3.473 -5.082 9.080 1.00 79.44 90 LEU A N 1
ATOM 719 C CA . LEU A 1 90 ? -2.693 -4.556 7.961 1.00 79.44 90 LEU A CA 1
ATOM 720 C C . LEU A 1 90 ? -1.188 -4.747 8.226 1.00 79.44 90 LEU A C 1
ATOM 722 O O . LEU A 1 90 ? -0.666 -4.149 9.183 1.00 79.44 90 LEU A O 1
ATOM 726 N N . PRO A 1 91 ? -0.477 -5.497 7.362 1.00 77.12 91 PRO A N 1
ATOM 727 C CA . PRO A 1 91 ? 0.969 -5.641 7.458 1.00 77.12 91 PRO A CA 1
ATOM 728 C C . PRO A 1 91 ? 1.677 -4.292 7.320 1.00 77.12 91 PRO A C 1
ATOM 730 O O . PRO A 1 91 ? 1.215 -3.389 6.614 1.00 77.12 91 PRO A O 1
ATOM 733 N N . THR A 1 92 ? 2.818 -4.150 7.986 1.00 76.06 92 THR A N 1
ATOM 734 C CA . THR A 1 92 ? 3.804 -3.130 7.623 1.00 76.06 92 THR A CA 1
ATOM 735 C C . THR A 1 92 ? 4.630 -3.656 6.465 1.00 76.06 92 THR A C 1
ATOM 737 O O . THR A 1 92 ? 5.059 -4.802 6.490 1.00 76.06 92 THR A O 1
ATOM 740 N N . MET A 1 93 ? 4.821 -2.826 5.446 1.00 76.19 93 MET A N 1
ATOM 741 C CA . MET A 1 93 ? 5.641 -3.168 4.295 1.00 76.19 93 MET A CA 1
ATOM 742 C C . MET A 1 93 ? 6.337 -1.910 3.789 1.00 76.19 93 MET A C 1
ATOM 744 O O . MET A 1 93 ? 5.730 -0.831 3.721 1.00 76.19 93 MET A O 1
ATOM 748 N N . TYR A 1 94 ? 7.602 -2.072 3.437 1.00 82.06 94 TYR A N 1
ATOM 749 C CA . TYR A 1 94 ? 8.443 -1.072 2.807 1.00 82.06 94 TYR A CA 1
ATOM 750 C C . TYR A 1 94 ? 8.564 -1.393 1.322 1.00 82.06 94 TYR A C 1
ATOM 752 O O . TYR A 1 94 ? 8.498 -2.547 0.906 1.00 82.06 94 TYR A O 1
ATOM 760 N N . PHE A 1 95 ? 8.668 -0.347 0.509 1.00 80.31 95 PHE A N 1
ATOM 761 C CA . PHE A 1 95 ? 8.683 -0.482 -0.939 1.00 80.31 95 PHE A CA 1
ATOM 762 C C . PHE A 1 95 ? 10.061 -0.128 -1.472 1.00 80.31 95 PHE A C 1
ATOM 764 O O . PHE A 1 95 ? 10.435 1.043 -1.454 1.00 80.31 95 PHE A O 1
ATOM 771 N N . ASP A 1 96 ? 10.754 -1.127 -2.006 1.00 79.56 96 ASP A N 1
ATOM 772 C CA . ASP A 1 96 ? 11.962 -0.942 -2.797 1.00 79.56 96 ASP A CA 1
ATOM 773 C C . ASP A 1 96 ? 11.751 -1.544 -4.187 1.00 79.56 96 ASP A C 1
ATOM 775 O O . ASP A 1 96 ? 11.557 -2.748 -4.338 1.00 79.56 96 ASP A O 1
ATOM 779 N N . VAL A 1 97 ? 11.733 -0.676 -5.199 1.00 77.31 97 VAL A N 1
ATOM 780 C CA . VAL A 1 97 ? 11.500 -1.055 -6.601 1.00 77.31 97 VAL A CA 1
ATOM 781 C C . VAL A 1 97 ? 12.664 -1.871 -7.151 1.00 77.31 97 VAL A C 1
ATOM 783 O O . VAL A 1 97 ? 12.454 -2.671 -8.052 1.00 77.31 97 VAL A O 1
ATOM 786 N N . HIS A 1 98 ? 13.857 -1.715 -6.583 1.00 78.38 98 HIS A N 1
ATOM 787 C CA . HIS A 1 98 ? 15.059 -2.435 -6.990 1.00 78.38 98 HIS A CA 1
ATOM 788 C C . HIS A 1 98 ? 15.237 -3.761 -6.244 1.00 78.38 98 HIS A C 1
ATOM 790 O O . HIS A 1 98 ? 16.264 -4.420 -6.404 1.00 78.38 98 HIS A O 1
ATOM 796 N N . ASN A 1 99 ? 14.240 -4.166 -5.452 1.00 79.81 99 ASN A N 1
ATOM 797 C CA . ASN A 1 99 ? 14.253 -5.417 -4.717 1.00 79.81 99 ASN A CA 1
ATOM 798 C C . ASN A 1 99 ? 13.470 -6.504 -5.458 1.00 79.81 99 ASN A C 1
ATOM 800 O O . ASN A 1 99 ? 12.279 -6.352 -5.747 1.00 79.81 99 ASN A O 1
ATOM 804 N N . SER A 1 100 ? 14.131 -7.626 -5.736 1.00 83.06 100 SER A N 1
ATOM 805 C CA . SER A 1 100 ? 13.530 -8.767 -6.446 1.00 83.06 100 SER A CA 1
ATOM 806 C C . SER A 1 100 ? 12.327 -9.386 -5.720 1.00 83.06 100 SER A C 1
ATOM 808 O O . SER A 1 100 ? 11.418 -9.923 -6.361 1.00 83.06 100 SER A O 1
ATOM 810 N N . CYS A 1 101 ? 12.247 -9.247 -4.396 1.00 86.06 101 CYS A N 1
ATOM 811 C CA . CYS A 1 101 ? 11.163 -9.782 -3.575 1.00 86.06 101 CYS A CA 1
ATOM 812 C C . CYS A 1 101 ? 9.908 -8.892 -3.554 1.00 86.06 101 CYS A C 1
ATOM 814 O O . CYS A 1 101 ? 8.870 -9.305 -3.021 1.00 86.06 101 CYS A O 1
ATOM 816 N N . LEU A 1 102 ? 9.958 -7.688 -4.141 1.00 85.25 102 LEU A N 1
ATOM 817 C CA . LEU A 1 102 ? 8.864 -6.716 -4.075 1.00 85.25 102 LEU A CA 1
ATOM 818 C C . LEU A 1 1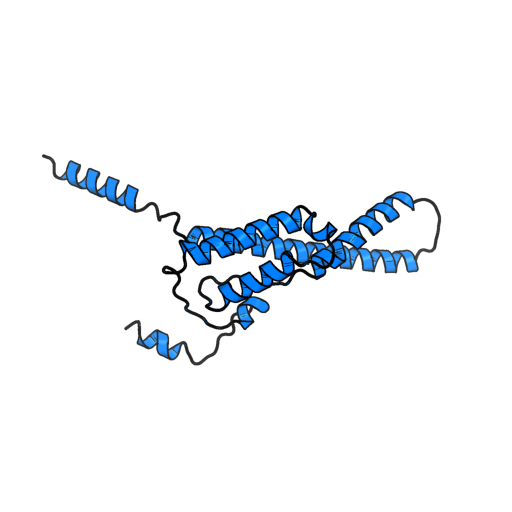02 ? 7.564 -7.255 -4.681 1.00 85.25 102 LEU A C 1
ATOM 820 O O . LEU A 1 102 ? 6.499 -7.140 -4.074 1.00 85.25 102 LEU A O 1
ATOM 824 N N . LEU A 1 103 ? 7.636 -7.824 -5.886 1.00 86.75 103 LEU A N 1
ATOM 825 C CA . LEU A 1 103 ? 6.465 -8.317 -6.616 1.00 86.75 103 LEU A CA 1
ATOM 826 C C . LEU A 1 103 ? 5.757 -9.483 -5.898 1.00 86.75 103 LEU A C 1
ATOM 828 O O . LEU A 1 103 ? 4.532 -9.414 -5.744 1.00 86.75 103 LEU A O 1
ATOM 832 N N . PRO A 1 104 ? 6.471 -10.530 -5.434 1.00 88.19 104 PRO A N 1
ATOM 833 C CA . PRO A 1 104 ? 5.891 -11.565 -4.580 1.00 88.19 104 PRO A CA 1
ATOM 834 C C . PRO A 1 104 ? 5.234 -10.998 -3.316 1.00 88.19 104 PRO A C 1
ATOM 836 O O . PRO A 1 104 ? 4.061 -11.270 -3.067 1.00 88.19 104 PRO A O 1
ATOM 839 N N . LYS A 1 105 ? 5.923 -10.128 -2.567 1.00 87.12 105 LYS A N 1
ATOM 840 C CA . LYS A 1 105 ? 5.369 -9.551 -1.331 1.00 87.12 105 LYS A CA 1
ATOM 841 C C . LYS A 1 105 ? 4.150 -8.664 -1.577 1.00 87.12 105 LYS A C 1
ATOM 843 O O . LYS A 1 105 ? 3.203 -8.676 -0.794 1.00 87.12 105 LYS A O 1
ATOM 848 N N . LEU A 1 106 ? 4.127 -7.932 -2.688 1.00 88.94 106 LEU A N 1
ATOM 849 C CA . LEU A 1 106 ? 2.963 -7.156 -3.113 1.00 88.94 106 LEU A CA 1
ATOM 850 C C . LEU A 1 106 ? 1.733 -8.033 -3.361 1.00 88.94 106 LEU A C 1
ATOM 852 O O . LEU A 1 106 ? 0.616 -7.628 -3.029 1.00 88.94 106 LEU A O 1
ATOM 856 N N . ARG A 1 107 ? 1.928 -9.223 -3.936 1.00 90.25 107 ARG A N 1
ATOM 857 C CA . ARG A 1 107 ? 0.855 -10.201 -4.147 1.00 90.25 107 ARG A CA 1
ATOM 858 C C . ARG A 1 107 ? 0.301 -10.698 -2.815 1.00 90.25 107 ARG A C 1
ATOM 860 O O . ARG A 1 107 ? -0.916 -10.699 -2.644 1.00 90.25 107 ARG A O 1
ATOM 867 N N . ASP A 1 108 ? 1.171 -11.056 -1.876 1.00 90.31 108 ASP A N 1
ATOM 868 C CA . ASP A 1 108 ? 0.761 -11.510 -0.541 1.00 90.31 108 ASP A CA 1
ATOM 869 C C . ASP A 1 108 ? -0.001 -10.408 0.202 1.00 90.31 108 ASP A C 1
ATOM 871 O O . ASP A 1 108 ? -1.059 -10.637 0.790 1.00 90.31 108 ASP A O 1
ATOM 875 N N . PHE A 1 109 ? 0.484 -9.171 0.096 1.00 88.62 109 PHE A N 1
ATOM 876 C CA . PHE A 1 109 ? -0.174 -8.008 0.673 1.00 88.62 109 PHE A CA 1
ATOM 877 C C . PHE A 1 109 ? -1.569 -7.773 0.075 1.00 88.62 109 PHE A C 1
ATOM 879 O O . PHE A 1 109 ? -2.526 -7.520 0.811 1.00 88.62 109 PHE A O 1
ATOM 886 N N . LEU A 1 110 ? -1.719 -7.898 -1.248 1.00 90.44 110 LEU A N 1
ATOM 887 C CA . LEU A 1 110 ? -3.024 -7.830 -1.913 1.00 90.44 110 LEU A CA 1
ATOM 888 C C . LEU A 1 110 ? -3.967 -8.931 -1.446 1.00 90.44 110 LEU A C 1
ATOM 890 O O . LEU A 1 110 ? -5.124 -8.642 -1.146 1.00 90.44 110 LEU A O 1
ATOM 894 N N . TYR A 1 111 ? -3.474 -10.162 -1.344 1.00 89.88 111 TYR A N 1
ATOM 895 C CA . TYR A 1 111 ? -4.262 -11.290 -0.867 1.00 89.88 111 TYR A CA 1
ATOM 896 C C . TYR A 1 111 ? -4.803 -11.043 0.549 1.00 89.88 111 TYR A C 1
ATOM 898 O O . TYR A 1 111 ? -5.997 -11.237 0.794 1.00 89.88 111 TYR A O 1
ATOM 906 N N . ILE A 1 112 ? -3.968 -10.527 1.457 1.00 88.56 112 ILE A N 1
ATOM 907 C CA . ILE A 1 112 ? -4.376 -10.165 2.823 1.00 88.56 112 ILE A CA 1
ATOM 908 C C . ILE A 1 112 ? -5.453 -9.073 2.803 1.00 88.56 112 ILE A C 1
ATOM 910 O O . ILE A 1 112 ? -6.460 -9.194 3.500 1.00 88.56 112 ILE A O 1
ATOM 914 N N . LEU A 1 113 ? -5.281 -8.026 1.989 1.00 87.12 113 LEU A N 1
ATOM 915 C CA . LEU A 1 113 ? -6.262 -6.939 1.870 1.00 87.12 113 LEU A CA 1
ATOM 916 C C . LEU A 1 113 ? -7.596 -7.396 1.262 1.00 87.12 113 LEU A C 1
ATOM 918 O O . LEU A 1 113 ? -8.654 -6.864 1.604 1.00 87.12 113 LEU A O 1
ATOM 922 N N . GLU A 1 114 ? -7.573 -8.363 0.350 1.00 87.75 114 GLU A N 1
ATOM 923 C CA . GLU A 1 114 ? -8.782 -8.880 -0.292 1.00 87.75 114 GLU A CA 1
ATOM 924 C C . GLU A 1 114 ? -9.535 -9.894 0.577 1.00 87.75 114 GLU A C 1
ATOM 926 O O . GLU A 1 114 ? -10.771 -9.939 0.490 1.00 87.75 114 GLU A O 1
ATOM 931 N N . THR A 1 115 ? -8.803 -10.610 1.441 1.00 87.19 115 THR A N 1
ATOM 932 C CA . THR A 1 115 ? -9.264 -11.709 2.316 1.00 87.19 115 THR A CA 1
ATOM 933 C C . THR A 1 115 ? -9.413 -11.277 3.781 1.00 87.19 115 THR A C 1
ATOM 935 O O . THR A 1 115 ? -9.373 -12.094 4.698 1.00 87.19 115 THR A O 1
ATOM 938 N N . LEU A 1 116 ? -9.585 -9.977 4.038 1.00 83.44 116 LEU A N 1
ATOM 939 C CA . LEU A 1 116 ? -9.788 -9.462 5.395 1.00 83.44 116 LEU A CA 1
ATOM 940 C C . LEU A 1 116 ? -10.950 -10.190 6.089 1.00 83.44 116 LEU A C 1
ATOM 942 O O . LEU A 1 116 ? -12.063 -10.236 5.565 1.00 83.44 116 LEU A O 1
ATOM 946 N N . THR A 1 117 ? -10.694 -10.697 7.299 1.00 75.44 117 THR A N 1
ATOM 947 C CA . THR A 1 117 ? -11.628 -11.516 8.097 1.00 75.44 117 THR A CA 1
ATOM 948 C C . THR A 1 117 ? -12.978 -10.831 8.335 1.00 75.44 117 THR A C 1
ATOM 950 O O . THR A 1 117 ? -14.002 -11.495 8.465 1.00 75.44 117 THR A O 1
ATOM 953 N N . TYR A 1 118 ? -12.995 -9.494 8.366 1.00 74.38 118 TYR A N 1
ATOM 954 C CA . TYR A 1 118 ? -14.194 -8.698 8.610 1.00 74.38 118 TYR A CA 1
ATOM 955 C C . TYR A 1 118 ? -14.699 -8.047 7.309 1.00 74.38 118 TYR A C 1
ATOM 957 O O . TYR A 1 118 ? -14.030 -7.155 6.777 1.00 74.38 118 TYR A O 1
ATOM 965 N N . PRO A 1 119 ? -15.901 -8.390 6.807 1.00 75.31 119 PRO A N 1
ATOM 966 C CA . PRO A 1 119 ? -16.416 -7.847 5.546 1.00 75.31 119 PRO A CA 1
ATOM 967 C C . PRO A 1 119 ? -16.637 -6.327 5.589 1.00 75.31 119 PRO A C 1
ATOM 969 O O . PRO A 1 119 ? -16.496 -5.644 4.572 1.00 75.31 119 PRO A O 1
ATOM 972 N N . ASP A 1 120 ? -16.922 -5.761 6.763 1.00 76.00 120 ASP A N 1
ATOM 973 C CA . ASP A 1 120 ? -17.089 -4.314 6.928 1.00 76.00 120 ASP A CA 1
ATOM 974 C C . ASP A 1 120 ? -15.757 -3.552 6.880 1.00 76.00 120 ASP A C 1
ATOM 976 O O . ASP A 1 120 ? -15.724 -2.391 6.470 1.00 76.00 120 ASP A O 1
ATOM 980 N N . CYS A 1 121 ? -14.637 -4.221 7.174 1.00 79.19 121 CYS A N 1
ATOM 981 C CA . CYS A 1 121 ? -13.296 -3.652 7.035 1.00 79.19 121 CYS A CA 1
ATOM 982 C C . CYS A 1 121 ? -12.981 -3.335 5.563 1.00 79.19 121 CYS A C 1
ATOM 984 O O . CYS A 1 121 ? -12.448 -2.269 5.254 1.00 79.19 121 CYS A O 1
ATOM 986 N N . LYS A 1 122 ? -13.424 -4.186 4.627 1.00 80.44 122 LYS A N 1
ATOM 987 C CA . LYS A 1 122 ? -13.276 -3.965 3.177 1.00 80.44 122 LYS A CA 1
ATOM 988 C C . LYS A 1 122 ? -14.089 -2.770 2.666 1.00 80.44 122 LYS A C 1
ATOM 990 O O . LYS A 1 122 ? -13.695 -2.115 1.700 1.00 80.44 122 LYS A O 1
ATOM 995 N N . LYS A 1 123 ? -15.219 -2.466 3.317 1.00 82.62 123 LYS A N 1
ATOM 996 C CA . LYS A 1 123 ? -16.086 -1.324 2.975 1.00 82.62 123 LYS A CA 1
ATOM 997 C C . LYS A 1 123 ? -15.525 0.007 3.473 1.00 82.62 123 LYS A C 1
ATOM 999 O O . LYS A 1 123 ? -15.943 1.056 2.981 1.00 82.62 123 LYS A O 1
ATOM 1004 N N . LEU A 1 124 ? -14.574 -0.008 4.413 1.00 83.69 124 LEU A N 1
ATOM 1005 C CA . LEU A 1 124 ? -13.964 1.217 4.913 1.00 83.69 124 LEU A CA 1
ATOM 1006 C C . LEU A 1 124 ? -13.253 1.957 3.771 1.00 83.69 124 LEU A C 1
ATOM 1008 O O . LEU A 1 124 ? -12.393 1.383 3.097 1.00 83.69 124 LEU A O 1
ATOM 1012 N N . PRO A 1 125 ? -13.524 3.261 3.585 1.00 85.75 125 PRO A N 1
ATOM 1013 C CA . PRO A 1 125 ? -12.980 4.020 2.461 1.00 85.75 125 PRO A CA 1
ATOM 1014 C C . PRO A 1 125 ? -11.447 4.033 2.468 1.00 85.75 125 PRO A C 1
ATOM 1016 O O . PRO A 1 125 ? -10.818 3.927 1.421 1.00 85.75 125 PRO A O 1
ATOM 1019 N N . LYS A 1 126 ? -10.840 4.084 3.659 1.00 83.62 126 LYS A N 1
ATOM 1020 C CA . LYS A 1 126 ? -9.386 4.027 3.863 1.00 83.62 126 LYS A CA 1
ATOM 1021 C C . LYS A 1 126 ? -8.773 2.730 3.310 1.00 83.62 126 LYS A C 1
ATOM 1023 O O . LYS A 1 126 ? -7.818 2.786 2.541 1.00 83.62 126 LYS A O 1
ATOM 1028 N N . VAL A 1 127 ? -9.365 1.583 3.646 1.00 85.56 127 VAL A N 1
ATOM 1029 C CA . VAL A 1 127 ? -8.898 0.254 3.215 1.00 85.56 127 VAL A CA 1
ATOM 1030 C C . VAL A 1 127 ? -9.154 0.043 1.724 1.00 85.56 127 VAL A C 1
ATOM 1032 O O . VAL A 1 127 ? -8.280 -0.438 1.005 1.00 85.56 127 VAL A O 1
ATOM 1035 N N . LYS A 1 128 ? -10.312 0.481 1.221 1.00 88.56 128 LYS A N 1
ATOM 1036 C CA . LYS A 1 128 ? -10.651 0.412 -0.206 1.00 88.56 128 LYS A CA 1
ATOM 1037 C C . LYS A 1 128 ? -9.680 1.222 -1.071 1.00 88.56 128 LYS A C 1
ATOM 1039 O O . LYS A 1 128 ? -9.193 0.717 -2.081 1.00 88.56 128 LYS A O 1
ATOM 1044 N N . ILE A 1 129 ? -9.364 2.457 -0.669 1.00 90.31 129 ILE A N 1
ATOM 1045 C CA . ILE A 1 129 ? -8.384 3.306 -1.369 1.00 90.31 129 ILE A CA 1
ATOM 1046 C C . ILE A 1 129 ? -7.005 2.647 -1.362 1.00 90.31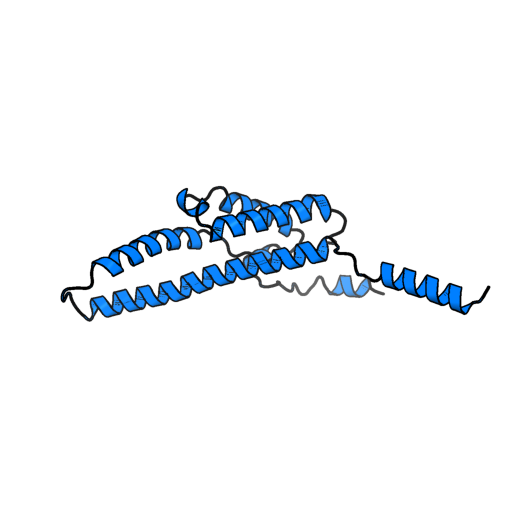 129 ILE A C 1
ATOM 1048 O O . ILE A 1 129 ? -6.351 2.607 -2.403 1.00 90.31 129 ILE A O 1
ATOM 1052 N N . LEU A 1 130 ? -6.575 2.113 -0.215 1.00 89.25 130 LEU A N 1
ATOM 1053 C CA . LEU A 1 130 ? -5.303 1.406 -0.099 1.00 89.25 130 LEU A CA 1
ATOM 1054 C C . LEU A 1 130 ? -5.246 0.209 -1.056 1.00 89.25 130 LEU A C 1
ATOM 1056 O O . LEU A 1 130 ? -4.336 0.131 -1.872 1.00 89.25 130 LEU A O 1
ATOM 1060 N N . THR A 1 131 ? -6.259 -0.657 -1.019 1.00 89.69 131 THR A N 1
ATOM 1061 C CA . THR A 1 131 ? -6.358 -1.850 -1.874 1.00 89.69 131 THR A CA 1
ATOM 1062 C C . THR A 1 131 ? -6.283 -1.484 -3.355 1.00 89.69 131 THR A C 1
ATOM 1064 O O . THR A 1 131 ? -5.543 -2.099 -4.116 1.00 89.69 131 THR A O 1
ATOM 1067 N N . ASN A 1 132 ? -6.992 -0.432 -3.773 1.00 91.38 132 ASN A N 1
ATOM 1068 C CA . ASN A 1 132 ? -6.958 0.027 -5.160 1.00 91.38 132 ASN A CA 1
ATOM 1069 C C . ASN A 1 132 ? -5.577 0.553 -5.574 1.00 91.38 132 ASN A C 1
ATOM 1071 O O . ASN A 1 132 ? -5.133 0.281 -6.687 1.00 91.38 132 ASN A O 1
ATOM 1075 N N . ARG A 1 133 ? -4.882 1.279 -4.689 1.00 90.44 133 ARG A N 1
ATOM 1076 C CA . ARG A 1 133 ? -3.519 1.766 -4.959 1.00 90.44 133 ARG A CA 1
ATOM 1077 C C . ARG A 1 133 ? -2.522 0.622 -5.066 1.00 90.44 133 ARG A C 1
ATOM 1079 O O . ARG A 1 133 ? -1.720 0.621 -5.989 1.00 90.44 133 ARG A O 1
ATOM 1086 N N . VAL A 1 134 ? -2.595 -0.353 -4.166 1.00 90.88 134 VAL A N 1
ATOM 1087 C CA . VAL A 1 134 ? -1.716 -1.529 -4.189 1.00 90.88 134 VAL A CA 1
ATOM 1088 C C . VAL A 1 134 ? -1.967 -2.350 -5.452 1.00 90.88 134 VAL A C 1
ATOM 1090 O O . VAL A 1 134 ? -1.012 -2.745 -6.113 1.00 90.88 134 VAL A O 1
ATOM 1093 N N . ARG A 1 135 ? -3.232 -2.543 -5.848 1.00 92.06 135 ARG A N 1
ATOM 1094 C CA . ARG A 1 135 ? -3.572 -3.267 -7.081 1.00 92.06 135 ARG A CA 1
ATOM 1095 C C . ARG A 1 135 ? -3.009 -2.551 -8.299 1.00 92.06 135 ARG A C 1
ATOM 1097 O O . ARG A 1 135 ? -2.363 -3.169 -9.133 1.00 92.06 135 ARG A O 1
ATOM 1104 N N . SER A 1 136 ? -3.189 -1.231 -8.351 1.00 90.69 136 SER A N 1
ATOM 1105 C CA . SER A 1 136 ? -2.623 -0.411 -9.418 1.00 90.69 136 SER A CA 1
ATOM 1106 C C . SER A 1 136 ? -1.095 -0.501 -9.461 1.00 90.69 136 SER A C 1
ATOM 1108 O O . SER A 1 136 ? -0.535 -0.592 -10.547 1.00 90.69 136 SER A O 1
ATOM 1110 N N . LEU A 1 137 ? -0.426 -0.524 -8.304 1.00 88.38 137 LEU A N 1
ATOM 1111 C CA . LEU A 1 137 ? 1.025 -0.675 -8.220 1.00 88.38 137 LEU A CA 1
ATOM 1112 C C . LEU A 1 137 ? 1.471 -2.034 -8.761 1.00 88.38 137 LEU A C 1
ATOM 1114 O O . LEU A 1 137 ? 2.348 -2.083 -9.616 1.00 88.38 137 LEU A O 1
ATOM 1118 N N . PHE A 1 138 ? 0.830 -3.111 -8.310 1.00 89.19 138 PHE A N 1
ATOM 1119 C CA . PHE A 1 138 ? 1.102 -4.465 -8.780 1.00 89.19 138 PHE A CA 1
ATOM 1120 C C . PHE A 1 138 ? 0.908 -4.588 -10.296 1.00 89.19 138 PHE A C 1
ATOM 1122 O O . PHE A 1 138 ? 1.783 -5.104 -10.987 1.00 89.19 138 PHE A O 1
ATOM 1129 N N . ASP A 1 139 ? -0.190 -4.050 -10.832 1.00 87.94 139 ASP A N 1
ATOM 1130 C CA . ASP A 1 139 ? -0.462 -4.050 -12.270 1.00 87.94 139 ASP A CA 1
ATOM 1131 C C . ASP A 1 139 ? 0.584 -3.257 -13.064 1.00 87.94 139 ASP A C 1
ATOM 1133 O O . ASP A 1 139 ? 1.045 -3.732 -14.100 1.00 87.94 139 ASP A O 1
ATOM 1137 N N . ILE A 1 140 ? 0.976 -2.065 -12.598 1.00 85.38 140 ILE A N 1
ATOM 1138 C CA . ILE A 1 140 ? 1.971 -1.229 -13.285 1.00 85.38 140 ILE A CA 1
ATOM 1139 C C . ILE A 1 140 ? 3.333 -1.925 -13.290 1.00 85.38 140 ILE A C 1
ATOM 1141 O O . ILE A 1 140 ? 3.941 -2.049 -14.351 1.00 85.38 140 ILE A O 1
ATOM 1145 N N . ILE A 1 141 ? 3.796 -2.427 -12.144 1.00 83.06 141 ILE A N 1
ATOM 1146 C CA . ILE A 1 141 ? 5.095 -3.106 -12.065 1.00 83.06 141 ILE A CA 1
ATOM 1147 C C . ILE A 1 141 ? 5.089 -4.356 -12.956 1.00 83.06 141 ILE A C 1
ATOM 1149 O O . ILE A 1 141 ? 5.995 -4.537 -13.763 1.00 83.06 141 ILE A O 1
ATOM 1153 N N . ASN A 1 142 ? 4.044 -5.181 -12.864 1.00 82.50 142 ASN A N 1
ATOM 1154 C CA . ASN A 1 142 ? 3.995 -6.475 -13.541 1.00 82.50 142 ASN A CA 1
ATOM 1155 C C . ASN A 1 142 ? 3.723 -6.381 -15.054 1.00 82.50 142 ASN A C 1
ATOM 1157 O O . ASN A 1 142 ? 4.175 -7.236 -15.807 1.00 82.50 142 ASN A O 1
ATOM 1161 N N . LYS A 1 143 ? 2.966 -5.379 -15.521 1.00 78.12 143 LYS A N 1
ATOM 1162 C CA . LYS A 1 143 ? 2.587 -5.257 -16.944 1.00 78.12 143 LYS A CA 1
ATOM 1163 C C . LYS A 1 143 ? 3.401 -4.221 -17.704 1.00 78.12 143 LYS A C 1
ATOM 1165 O O . LYS A 1 143 ? 3.629 -4.402 -18.893 1.00 78.12 143 LYS A O 1
ATOM 1170 N N . MET A 1 144 ? 3.787 -3.130 -17.043 1.00 71.44 144 MET A N 1
ATOM 1171 C CA . MET A 1 144 ? 4.443 -1.994 -17.694 1.00 71.44 144 MET A CA 1
ATOM 1172 C C . MET A 1 144 ? 5.940 -1.949 -17.379 1.00 71.44 144 MET A C 1
ATOM 1174 O O . MET A 1 144 ? 6.717 -1.685 -18.284 1.00 71.44 144 MET A O 1
ATOM 1178 N N . CYS A 1 145 ? 6.354 -2.221 -16.133 1.00 71.62 145 CYS A N 1
ATOM 1179 C CA . CYS A 1 145 ? 7.754 -2.039 -15.716 1.00 71.62 145 CYS A CA 1
ATOM 1180 C C . CYS A 1 145 ? 8.594 -3.324 -15.733 1.00 71.62 145 CYS A C 1
ATOM 1182 O O . CYS A 1 145 ? 9.774 -3.270 -15.409 1.00 71.62 145 CYS A O 1
ATOM 1184 N N . TYR A 1 146 ? 8.016 -4.481 -16.075 1.00 66.06 146 TYR A N 1
ATOM 1185 C CA . TYR A 1 146 ? 8.637 -5.799 -15.866 1.00 66.06 146 TYR A CA 1
ATOM 1186 C C . TYR A 1 146 ? 10.004 -5.981 -16.553 1.00 66.06 146 TYR A C 1
ATOM 1188 O O . TYR A 1 146 ? 10.796 -6.812 -16.125 1.00 66.06 146 TYR A O 1
ATOM 1196 N N . ARG A 1 147 ? 10.296 -5.209 -17.608 1.00 61.97 147 ARG A N 1
ATOM 1197 C CA . ARG A 1 147 ? 11.579 -5.240 -18.334 1.00 61.97 147 ARG A CA 1
ATOM 119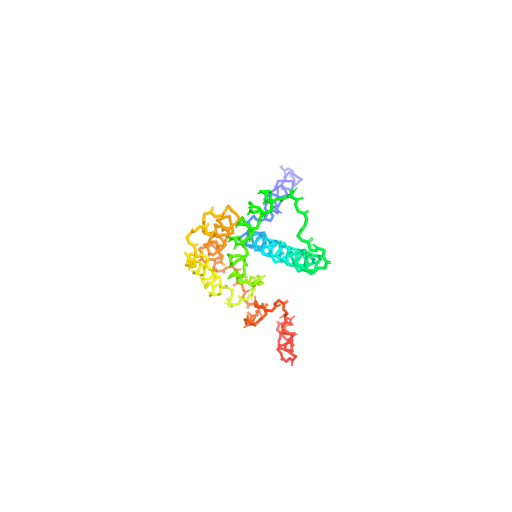8 C C . ARG A 1 147 ? 12.504 -4.054 -18.044 1.00 61.97 147 ARG A C 1
ATOM 1200 O O . ARG A 1 147 ? 13.647 -4.089 -18.475 1.00 61.97 147 ARG A O 1
ATOM 1207 N N . ASP A 1 148 ? 12.014 -3.047 -17.324 1.00 60.56 148 ASP A N 1
ATOM 1208 C CA . ASP A 1 148 ? 12.735 -1.793 -17.059 1.00 60.56 148 ASP A CA 1
ATOM 1209 C C . ASP A 1 148 ? 13.320 -1.742 -15.638 1.00 60.56 148 ASP A C 1
ATOM 1211 O O . ASP A 1 148 ? 13.988 -0.776 -15.273 1.00 60.56 148 ASP A O 1
ATOM 1215 N N . ILE A 1 149 ? 13.021 -2.741 -14.803 1.00 66.94 149 ILE A N 1
ATOM 1216 C CA . ILE A 1 149 ? 13.477 -2.797 -13.415 1.00 66.94 149 ILE A CA 1
ATOM 1217 C C . ILE A 1 149 ? 14.689 -3.723 -13.338 1.00 66.94 149 ILE A C 1
ATOM 1219 O O . ILE A 1 149 ? 14.553 -4.947 -13.355 1.00 66.94 149 ILE A O 1
ATOM 1223 N N . GLU A 1 150 ? 15.875 -3.130 -13.223 1.00 66.69 150 GLU A N 1
ATOM 1224 C CA . GLU A 1 150 ? 17.044 -3.836 -12.704 1.00 66.69 150 GLU A CA 1
ATOM 1225 C C . GLU A 1 150 ? 16.903 -4.002 -11.188 1.00 66.69 150 GLU A C 1
ATOM 1227 O O . GLU A 1 150 ? 16.681 -3.036 -10.447 1.00 66.69 150 GLU A O 1
ATOM 1232 N N . HIS A 1 151 ? 17.009 -5.254 -10.739 1.00 68.31 151 HIS A N 1
ATOM 1233 C CA . HIS A 1 151 ? 17.014 -5.601 -9.326 1.00 68.31 151 HIS A CA 1
ATOM 1234 C C . HIS A 1 151 ? 18.454 -5.547 -8.818 1.00 68.31 151 HIS A C 1
ATOM 1236 O O . HIS A 1 151 ? 19.277 -6.373 -9.210 1.00 68.31 151 HIS A O 1
ATOM 1242 N N . TYR A 1 152 ? 18.750 -4.582 -7.952 1.00 68.25 152 TYR A N 1
ATOM 1243 C CA . TYR A 1 152 ? 20.076 -4.419 -7.351 1.00 68.25 152 TYR A CA 1
ATOM 1244 C C . TYR A 1 152 ? 20.189 -5.116 -5.990 1.00 68.25 152 TYR A C 1
ATOM 1246 O O . TYR A 1 152 ? 21.297 -5.295 -5.491 1.00 68.25 152 TYR A O 1
ATOM 1254 N N . THR A 1 153 ? 19.059 -5.518 -5.394 1.00 69.25 153 THR A N 1
ATOM 1255 C CA . THR A 1 153 ? 19.008 -6.181 -4.084 1.00 69.25 153 THR A CA 1
ATOM 1256 C C . THR A 1 153 ? 18.012 -7.348 -4.050 1.00 69.25 153 THR A C 1
ATOM 1258 O O . THR A 1 153 ? 16.987 -7.365 -4.742 1.00 69.25 153 THR A O 1
ATOM 1261 N N . ASP A 1 154 ? 18.326 -8.352 -3.239 1.00 75.81 154 ASP A N 1
ATOM 1262 C CA . ASP A 1 154 ? 17.527 -9.546 -2.949 1.00 75.81 154 ASP A CA 1
ATOM 1263 C C . ASP A 1 154 ? 17.205 -9.692 -1.450 1.00 75.81 154 ASP A C 1
ATOM 1265 O O . ASP A 1 154 ? 16.692 -10.723 -1.013 1.00 75.81 154 ASP A O 1
ATOM 1269 N N . ASP A 1 155 ? 17.464 -8.647 -0.659 1.00 79.00 155 ASP A N 1
ATOM 1270 C CA . ASP A 1 155 ? 17.176 -8.624 0.773 1.00 79.00 155 ASP A CA 1
ATOM 1271 C C . ASP A 1 155 ? 15.666 -8.490 1.024 1.00 79.00 155 ASP A C 1
ATOM 1273 O O . ASP A 1 155 ? 15.119 -7.392 1.163 1.00 79.00 155 ASP A O 1
ATOM 1277 N N . CYS A 1 156 ? 14.955 -9.618 1.027 1.00 81.94 156 CYS A N 1
ATOM 1278 C CA . CYS A 1 156 ? 13.514 -9.632 1.265 1.00 81.94 156 CYS A CA 1
ATOM 1279 C C . CYS A 1 156 ? 13.142 -9.148 2.680 1.00 81.94 156 CYS A C 1
ATOM 1281 O O . CYS A 1 156 ? 12.032 -8.640 2.865 1.00 81.94 156 CYS A O 1
ATOM 1283 N N . ASP A 1 157 ? 14.041 -9.297 3.659 1.00 82.44 157 ASP A N 1
ATOM 1284 C CA . ASP A 1 157 ? 13.784 -8.943 5.059 1.00 82.44 157 ASP A CA 1
ATOM 1285 C C . ASP A 1 157 ? 13.684 -7.419 5.217 1.00 82.44 157 ASP A C 1
ATOM 1287 O O . ASP A 1 157 ? 12.836 -6.920 5.965 1.00 82.44 157 ASP A O 1
ATOM 1291 N N . ALA A 1 158 ? 14.440 -6.665 4.411 1.00 80.38 158 ALA A N 1
ATOM 1292 C CA . ALA A 1 158 ? 14.352 -5.206 4.344 1.00 80.38 158 ALA A CA 1
ATOM 1293 C C . ALA A 1 158 ? 12.959 -4.694 3.943 1.00 80.38 158 ALA A C 1
ATOM 1295 O O . ALA A 1 158 ? 12.552 -3.601 4.348 1.00 80.38 158 ALA A O 1
ATOM 1296 N N . LEU A 1 159 ? 12.185 -5.475 3.179 1.00 81.50 159 LEU A N 1
ATOM 1297 C CA . LEU A 1 159 ? 10.814 -5.104 2.812 1.00 81.50 159 LEU A CA 1
ATOM 1298 C C . LEU A 1 159 ? 9.837 -5.233 3.990 1.00 81.50 159 LEU A C 1
ATOM 1300 O O . LEU A 1 159 ? 8.778 -4.598 3.979 1.00 81.50 159 LEU A O 1
ATOM 1304 N N . GLU A 1 160 ? 10.174 -6.024 5.007 1.00 80.38 160 GLU A N 1
ATOM 1305 C CA . GLU A 1 160 ? 9.350 -6.229 6.200 1.00 80.38 160 GLU A CA 1
ATOM 1306 C C . GLU A 1 160 ? 9.752 -5.291 7.341 1.00 80.38 160 GLU A C 1
ATOM 1308 O O . GLU A 1 160 ? 8.888 -4.662 7.964 1.00 80.38 160 GLU A O 1
ATOM 1313 N N . THR A 1 161 ? 11.056 -5.159 7.588 1.00 72.44 161 THR A N 1
ATOM 1314 C CA . THR A 1 161 ? 11.618 -4.366 8.692 1.00 72.44 161 THR A CA 1
ATOM 1315 C C . THR A 1 161 ? 11.788 -2.894 8.327 1.00 72.44 161 THR A C 1
ATOM 1317 O O . THR A 1 161 ? 11.703 -2.022 9.195 1.00 72.44 161 THR A O 1
ATOM 1320 N N . GLY A 1 162 ? 11.996 -2.601 7.041 1.00 63.94 162 GLY A N 1
ATOM 1321 C CA . GLY A 1 162 ? 12.411 -1.283 6.568 1.00 63.94 162 GLY A CA 1
ATOM 1322 C C . GLY A 1 162 ? 13.863 -0.945 6.884 1.00 63.94 162 GLY A C 1
ATOM 1323 O O . GLY A 1 162 ? 14.274 0.192 6.655 1.00 63.94 162 GLY A O 1
ATOM 1324 N N . GLU A 1 163 ? 14.621 -1.903 7.415 1.00 66.00 163 GLU A N 1
ATOM 1325 C CA . GLU A 1 163 ? 16.061 -1.809 7.606 1.00 66.00 163 GLU A CA 1
ATOM 1326 C C . GLU A 1 163 ? 16.736 -2.484 6.417 1.00 66.00 163 GLU A C 1
ATOM 1328 O O . GLU A 1 163 ? 16.555 -3.675 6.192 1.00 66.00 163 GLU A O 1
ATOM 1333 N N . ILE A 1 164 ? 17.508 -1.725 5.641 1.00 58.78 164 ILE A N 1
ATOM 1334 C CA . ILE A 1 164 ? 18.364 -2.306 4.604 1.00 58.78 164 ILE A CA 1
ATOM 1335 C C . ILE A 1 164 ? 19.470 -3.062 5.343 1.00 58.78 164 ILE A C 1
ATOM 1337 O O . ILE A 1 164 ? 20.284 -2.421 6.018 1.00 58.78 164 ILE A O 1
ATOM 1341 N N . THR A 1 165 ? 19.514 -4.397 5.260 1.00 53.38 165 THR A N 1
ATOM 1342 C CA . THR A 1 165 ? 20.645 -5.127 5.836 1.00 53.38 165 THR A CA 1
ATOM 1343 C C . THR A 1 165 ? 21.844 -4.944 4.912 1.00 53.38 165 THR A C 1
ATOM 1345 O O . THR A 1 165 ? 21.967 -5.538 3.845 1.00 53.38 165 THR A O 1
ATOM 1348 N N . TYR A 1 166 ? 22.753 -4.054 5.301 1.00 47.09 166 TYR A N 1
ATOM 1349 C CA . TYR A 1 166 ? 24.048 -3.951 4.645 1.00 47.09 166 TYR A CA 1
ATOM 1350 C C . TYR A 1 166 ? 24.830 -5.231 4.962 1.00 47.09 166 TYR A C 1
ATOM 1352 O O . TYR A 1 166 ? 25.364 -5.365 6.064 1.00 47.09 166 TYR A O 1
ATOM 1360 N N . ARG A 1 167 ? 24.869 -6.206 4.041 1.00 46.03 167 ARG A N 1
ATOM 1361 C CA . ARG A 1 167 ? 25.774 -7.361 4.157 1.00 46.03 167 ARG A CA 1
ATOM 1362 C C . ARG A 1 167 ? 27.177 -6.920 3.724 1.00 46.03 167 ARG A C 1
ATOM 1364 O O . ARG A 1 167 ? 27.403 -6.747 2.525 1.00 46.03 167 ARG A O 1
ATOM 1371 N N . PRO A 1 168 ? 28.146 -6.764 4.646 1.00 40.59 168 PRO A N 1
ATOM 1372 C CA . PRO A 1 168 ? 29.501 -6.364 4.294 1.00 40.59 168 PRO A CA 1
ATOM 1373 C C . PRO A 1 168 ? 30.176 -7.558 3.606 1.00 40.59 168 PRO A C 1
ATOM 1375 O O . PRO A 1 168 ? 30.620 -8.494 4.265 1.00 40.59 168 PRO A O 1
ATOM 1378 N N . GLY A 1 169 ? 30.177 -7.573 2.274 1.00 47.00 169 GLY A N 1
ATOM 1379 C CA . GLY A 1 169 ? 30.771 -8.660 1.491 1.00 47.00 169 GLY A CA 1
ATOM 1380 C C . GLY A 1 169 ? 30.410 -8.660 0.006 1.00 47.00 169 GLY A C 1
ATOM 1381 O O . GLY A 1 169 ? 31.211 -9.135 -0.792 1.00 47.00 169 GLY A O 1
ATOM 1382 N N . LEU A 1 170 ? 29.258 -8.093 -0.384 1.00 47.72 170 LEU A N 1
ATOM 1383 C CA . LEU A 1 170 ? 28.852 -7.999 -1.798 1.00 47.72 170 LEU A CA 1
ATOM 1384 C C . LEU A 1 170 ? 29.356 -6.721 -2.498 1.00 47.72 170 LEU A C 1
ATOM 1386 O O . LEU A 1 170 ? 29.691 -6.766 -3.680 1.00 47.72 170 LEU A O 1
ATOM 1390 N N . ASP A 1 171 ? 29.499 -5.614 -1.763 1.00 47.47 171 ASP A N 1
ATOM 1391 C CA . ASP A 1 171 ? 29.927 -4.317 -2.319 1.00 47.47 171 ASP A CA 1
ATOM 1392 C C . ASP A 1 171 ? 31.350 -4.326 -2.886 1.00 47.47 171 ASP A C 1
ATOM 1394 O O . ASP A 1 171 ? 31.675 -3.528 -3.766 1.00 47.47 171 ASP A O 1
ATOM 1398 N N . GLN A 1 172 ? 32.205 -5.258 -2.448 1.00 42.06 172 GLN A N 1
ATOM 1399 C CA . GLN A 1 172 ? 33.526 -5.401 -3.054 1.00 42.06 172 GLN A CA 1
ATOM 1400 C C . GLN A 1 172 ? 33.441 -5.866 -4.510 1.00 42.06 172 GLN A C 1
ATOM 1402 O O . GLN A 1 172 ? 34.310 -5.491 -5.280 1.00 42.06 172 GLN A O 1
ATOM 1407 N N . LEU A 1 173 ? 32.415 -6.612 -4.930 1.00 42.91 173 LEU A N 1
ATOM 1408 C CA . LEU A 1 173 ? 32.301 -7.070 -6.321 1.00 42.91 173 LEU A CA 1
ATOM 1409 C C . LEU A 1 173 ? 31.689 -6.004 -7.243 1.00 42.91 173 LEU A C 1
ATOM 1411 O O . LEU A 1 173 ? 32.131 -5.871 -8.382 1.00 42.91 173 LEU A O 1
ATOM 1415 N N . GLN A 1 174 ? 30.753 -5.186 -6.750 1.00 44.75 174 GLN A N 1
ATOM 1416 C CA . GLN A 1 174 ? 30.150 -4.110 -7.552 1.00 44.75 174 GLN A CA 1
ATOM 1417 C C . GLN A 1 174 ? 31.133 -2.957 -7.828 1.00 44.75 174 GLN A C 1
ATOM 1419 O O . GLN A 1 174 ? 31.164 -2.439 -8.941 1.00 44.75 174 GLN A O 1
ATOM 1424 N N . LEU A 1 17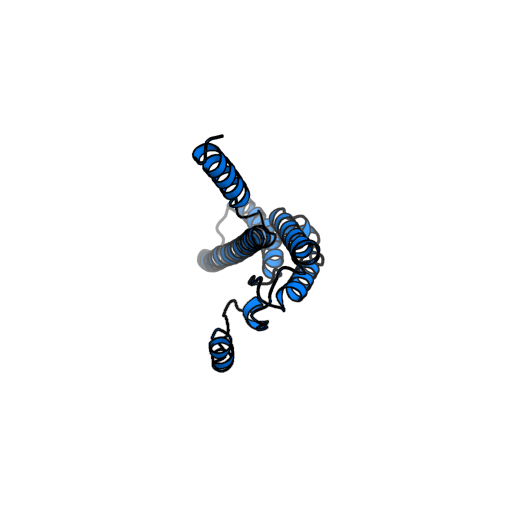5 ? 32.040 -2.650 -6.891 1.00 37.06 175 LEU A N 1
ATOM 1425 C CA . LEU A 1 175 ? 33.117 -1.667 -7.099 1.00 37.06 175 LEU A CA 1
ATOM 1426 C C . LEU A 1 175 ? 34.197 -2.103 -8.112 1.00 37.06 175 LEU A C 1
ATOM 1428 O O . LEU A 1 175 ? 34.962 -1.258 -8.579 1.00 37.06 175 LEU A O 1
ATOM 1432 N N . TYR A 1 176 ? 34.284 -3.393 -8.464 1.00 39.84 176 TYR A N 1
ATOM 1433 C CA . TYR A 1 176 ? 35.195 -3.878 -9.513 1.00 39.84 176 TYR A CA 1
ATOM 1434 C C . TYR A 1 176 ? 34.559 -3.924 -10.911 1.00 39.84 176 TYR A C 1
ATOM 1436 O O . TYR A 1 176 ? 35.306 -4.009 -11.881 1.00 39.84 176 TYR A O 1
ATOM 1444 N N . GLN A 1 177 ? 33.228 -3.849 -11.038 1.00 38.84 177 GLN A N 1
ATOM 1445 C CA . GLN A 1 177 ? 32.543 -3.846 -12.343 1.00 38.84 177 GLN A CA 1
ATOM 1446 C C . GLN A 1 177 ? 32.247 -2.445 -12.896 1.00 38.84 177 GLN A C 1
ATOM 1448 O O . GLN A 1 177 ? 31.948 -2.326 -14.080 1.00 38.84 177 GLN A O 1
ATOM 1453 N N . GLU A 1 178 ? 32.389 -1.389 -12.090 1.00 40.72 178 GLU A N 1
ATOM 1454 C CA . GLU A 1 178 ? 32.339 0.012 -12.548 1.00 40.72 178 GLU A CA 1
ATOM 1455 C C . GLU A 1 178 ? 33.706 0.562 -13.019 1.00 40.72 178 GLU A C 1
ATOM 1457 O O . GLU A 1 178 ? 33.882 1.779 -13.112 1.00 40.72 178 GLU A O 1
ATOM 1462 N N . ARG A 1 179 ? 34.686 -0.303 -13.330 1.00 33.16 179 ARG A N 1
ATOM 1463 C CA . ARG A 1 179 ? 35.975 0.109 -13.913 1.00 33.16 179 ARG A CA 1
ATOM 1464 C C . ARG A 1 179 ? 36.211 -0.472 -15.302 1.00 33.16 179 ARG A C 1
ATOM 1466 O O . ARG A 1 179 ? 36.017 -1.694 -15.466 1.00 33.16 179 ARG A O 1
#

Foldseek 3Di:
DDPVVVVVVVVVVVVVVPPPPVALVVLLVVLLVVLLVLLVVLVVVLVVVVVVVVVVVVVCVVPDDDDDDPPVCVVCVVVVVVVNVLSVQQANFHDDLLEPCRLVVLVVNLVSLVVPPDPVSVVPPSSVVSSVSSVVSNCSCVPPVVPVHHRPHHPNVCGRPVDDPPDPPCVVVVVVVVD

InterPro domains:
  IPR029253 Cytokine-like protein 1 [PF15153] (6-62)
  IPR029253 Cytokine-like protein 1 [PF15153] (74-165)
  IPR029253 Cytokine-like protein 1 [PTHR15974] (83-167)

Organism: Erpetoichthys calabaricus (NCBI:txid27687)

pLDDT: mean 70.4, std 15.05, range [33.16, 92.06]

Radius of gyration: 24.68 Å; chains: 1; bounding box: 60×41×84 Å

Sequence (179 aa):
MNLCVVFAVICSLVLLASSAPNTCYSRVLGLSKAIQGSLVRYKRFQRTVSNAYTFYTVYVSVIAWKRCQEFAKILTLWYFSLQRPCLELLPTMYFDVHNSCLLPKLRDFLYILETLTYPDCKKLPKVKILTNRVRSLFDIINKMCYRDIEHYTDDCDALETGEITYRPGLDQLQLYQER